Protein AF-A0A8T6YKX8-F1 (afdb_monomer_lite)

Sequence (159 aa):
EKISVARSIALLRREINVMRRIANPLKKFVLEIAKNIKKFSEEDDLSLYFDDVIDHIDKVIETLEESRETMEIYKDTDFMLSSEKTNKVLAMLTIIFTFAIPGTIIGTFYGMNINLPGGVNEHVEFLGPYTSFILIIFASTIPVALMFIYFKKLGWINN

Secondary structure (DSSP, 8-state):
-HHHHHHHHHHHHHHHHHHHHHHHHHHHHHHHHHHHHTTT--STHHHHHHHHHHHHHHHHHHHHHHHHHHHHHHHHHHHHHHHHHHHHHHHHHHHHHHHHHHHHHHHHHHHSSS--TTSTTS--TTS-TTHHHHHHHHHHHHHHHHHHHHHHHTTSS--

Foldseek 3Di:
DVVVVVVVLVVLLVVLVVVLVVLVVVLVVLVVVLVVVVVVDPDPPVSVVSVVVSVVSVVVNVVSVVSVVVSVVVVVVVVVVVVVVVVLVVLVVVLVVLLVVLVVQVVVVVVDPDDDDLACPHNPPDPGSCVVVVVSCVVSVVSSVVVVVVCVVVCSPPD

Structure (mmCIF, N/CA/C/O backbone):
dat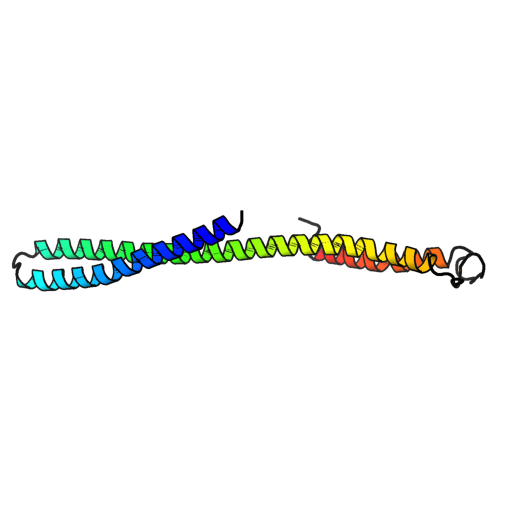a_AF-A0A8T6YKX8-F1
#
_entry.id   AF-A0A8T6YKX8-F1
#
loop_
_atom_site.group_PDB
_atom_site.id
_atom_site.type_symbol
_atom_site.label_atom_id
_atom_site.label_alt_id
_atom_site.label_comp_id
_atom_site.label_asym_id
_atom_site.label_entity_id
_atom_site.label_seq_id
_atom_site.pdbx_PDB_ins_code
_atom_site.Cartn_x
_atom_site.Cartn_y
_atom_site.Cartn_z
_atom_site.occupancy
_atom_site.B_iso_or_equiv
_atom_site.auth_seq_id
_atom_site.auth_comp_id
_atom_site.auth_asym_id
_atom_site.auth_atom_id
_atom_site.pdbx_PDB_model_num
ATOM 1 N N . GLU A 1 1 ? -12.313 0.196 -12.766 1.00 55.72 1 GLU A N 1
ATOM 2 C CA . GLU A 1 1 ? -12.139 -0.706 -11.604 1.00 55.72 1 GLU A CA 1
ATOM 3 C C . GLU A 1 1 ? -11.576 -0.027 -10.343 1.00 55.72 1 GLU A C 1
ATOM 5 O O . GLU A 1 1 ? -12.240 -0.107 -9.320 1.00 55.72 1 GLU A O 1
ATOM 10 N N . LYS A 1 2 ? -10.458 0.728 -10.376 1.00 57.94 2 LYS A N 1
ATOM 11 C CA . LYS A 1 2 ? -9.841 1.361 -9.172 1.00 57.94 2 LYS A CA 1
ATOM 12 C C . LYS A 1 2 ? -10.750 2.272 -8.322 1.00 57.94 2 LYS A C 1
ATOM 14 O O . LYS A 1 2 ? -10.628 2.287 -7.103 1.00 57.94 2 LYS A O 1
ATOM 19 N N . ILE A 1 3 ? -11.690 2.996 -8.941 1.00 62.75 3 ILE A N 1
ATOM 20 C CA . ILE A 1 3 ? -12.651 3.852 -8.212 1.00 62.75 3 ILE A CA 1
ATOM 21 C C . ILE A 1 3 ? -13.523 3.016 -7.259 1.00 62.75 3 ILE A C 1
ATOM 23 O O . ILE A 1 3 ? -13.919 3.510 -6.208 1.00 62.75 3 ILE A O 1
ATOM 27 N N . SER A 1 4 ? -13.793 1.748 -7.597 1.00 77.69 4 SER A N 1
ATOM 28 C CA . SER A 1 4 ? -14.611 0.867 -6.758 1.00 77.69 4 SER A CA 1
ATOM 29 C C . SER A 1 4 ? -13.892 0.485 -5.465 1.00 77.69 4 SER A C 1
ATOM 31 O O . SER A 1 4 ? -14.467 0.659 -4.400 1.00 77.69 4 SER A O 1
ATOM 33 N N . VAL A 1 5 ? -12.619 0.081 -5.535 1.00 84.44 5 VAL A N 1
ATOM 34 C CA . VAL A 1 5 ? -11.837 -0.355 -4.366 1.00 84.44 5 VAL A CA 1
ATOM 35 C C . VAL A 1 5 ? -11.567 0.810 -3.416 1.00 84.44 5 VAL A C 1
ATOM 37 O O . VAL A 1 5 ? -11.852 0.708 -2.225 1.00 84.44 5 VAL A O 1
ATOM 40 N N . ALA A 1 6 ? -11.119 1.957 -3.939 1.00 85.19 6 ALA A N 1
ATOM 41 C CA . ALA A 1 6 ? -10.899 3.154 -3.125 1.00 85.19 6 ALA A CA 1
ATOM 42 C C . ALA A 1 6 ? -12.194 3.632 -2.442 1.00 85.19 6 ALA A C 1
ATOM 44 O O . ALA A 1 6 ? -12.182 4.032 -1.276 1.00 85.19 6 ALA A O 1
ATOM 45 N N . ARG A 1 7 ? -13.334 3.541 -3.144 1.00 88.38 7 ARG A N 1
ATOM 46 C CA . ARG A 1 7 ? -14.652 3.825 -2.565 1.00 88.38 7 ARG A CA 1
ATOM 47 C C . ARG A 1 7 ? -15.015 2.810 -1.479 1.00 88.38 7 ARG A C 1
ATOM 49 O O . ARG A 1 7 ? -15.485 3.236 -0.430 1.00 88.38 7 ARG A O 1
ATOM 56 N N . SER A 1 8 ? -14.787 1.515 -1.690 1.00 89.69 8 SER A N 1
ATOM 57 C CA . SER A 1 8 ? -15.061 0.473 -0.691 1.00 89.69 8 SER A CA 1
ATOM 58 C C . SER A 1 8 ? -14.249 0.676 0.588 1.00 89.69 8 SER A C 1
ATOM 60 O O . SER A 1 8 ? -14.816 0.642 1.676 1.00 89.69 8 SER A O 1
ATOM 62 N N . ILE A 1 9 ? -12.954 0.989 0.471 1.00 91.50 9 ILE A N 1
ATOM 63 C CA . ILE A 1 9 ? -12.096 1.315 1.623 1.00 91.50 9 ILE A CA 1
ATOM 64 C C . ILE A 1 9 ? -12.629 2.553 2.360 1.00 91.50 9 ILE A C 1
ATOM 66 O O . ILE A 1 9 ? -12.705 2.567 3.588 1.00 91.50 9 ILE A O 1
ATOM 70 N N . ALA A 1 10 ? -13.054 3.588 1.628 1.00 90.12 10 ALA A N 1
ATOM 71 C CA . ALA A 1 10 ? -13.626 4.789 2.234 1.00 90.12 10 ALA A CA 1
ATOM 72 C C . ALA A 1 10 ? -14.960 4.520 2.958 1.00 90.12 10 ALA A C 1
ATOM 74 O O . ALA A 1 10 ? -15.204 5.100 4.019 1.00 90.12 10 ALA A O 1
ATOM 75 N N . LEU A 1 11 ? -15.809 3.644 2.409 1.00 93.25 11 LEU A N 1
ATOM 76 C CA . LEU A 1 11 ? -17.061 3.221 3.042 1.00 93.25 11 LEU A CA 1
ATOM 77 C C . LEU A 1 11 ? -16.792 2.418 4.320 1.00 93.25 11 LEU A C 1
ATOM 79 O O . LEU A 1 11 ? -17.312 2.791 5.369 1.00 93.25 11 LEU A O 1
ATOM 83 N N . LEU A 1 12 ? -15.894 1.429 4.273 1.00 92.75 12 LEU A N 1
ATOM 84 C CA . LEU A 1 12 ? -15.474 0.655 5.449 1.00 92.75 12 LEU A CA 1
ATOM 85 C C . LEU A 1 12 ? -14.896 1.554 6.548 1.00 92.75 12 LEU A C 1
ATOM 87 O O . LEU A 1 12 ? -15.282 1.456 7.712 1.00 92.75 12 LEU A O 1
ATOM 91 N N . ARG A 1 13 ? -14.028 2.508 6.185 1.00 93.56 13 ARG A N 1
ATOM 92 C CA . ARG A 1 13 ? -13.499 3.505 7.130 1.00 93.56 13 ARG A CA 1
ATOM 93 C C . ARG A 1 13 ? -14.609 4.306 7.797 1.00 93.56 13 ARG A C 1
ATOM 95 O O . ARG A 1 13 ? -14.536 4.590 8.993 1.00 93.56 13 ARG A O 1
ATOM 102 N N . ARG A 1 14 ? -15.624 4.710 7.032 1.00 94.50 14 ARG A N 1
ATOM 103 C CA . ARG A 1 14 ? -16.774 5.435 7.574 1.00 94.50 14 ARG A CA 1
ATOM 104 C C . ARG A 1 14 ? -17.564 4.557 8.544 1.00 94.50 14 ARG A C 1
ATOM 106 O O . ARG A 1 14 ? -17.888 5.041 9.623 1.00 94.50 14 ARG A O 1
ATOM 113 N N . GLU A 1 15 ? -17.841 3.308 8.188 1.00 95.12 15 GLU A N 1
ATOM 114 C CA . GLU A 1 15 ? -18.597 2.360 9.019 1.00 95.12 15 GLU A CA 1
ATOM 115 C C . GLU A 1 15 ? -17.891 2.062 10.345 1.00 95.12 15 GLU A C 1
ATOM 117 O O . GLU A 1 15 ? -18.498 2.232 11.403 1.00 95.12 15 GLU A O 1
ATOM 122 N N . ILE A 1 16 ? -16.591 1.750 10.312 1.00 94.44 16 ILE A N 1
ATOM 123 C CA . ILE A 1 16 ? -15.780 1.523 11.522 1.00 94.44 16 ILE A CA 1
ATOM 124 C C . ILE A 1 16 ? -15.809 2.757 12.433 1.00 94.44 16 ILE A C 1
ATOM 126 O O . ILE A 1 16 ? -16.058 2.656 13.636 1.00 94.44 16 ILE A O 1
ATOM 130 N N . ASN A 1 17 ? -15.642 3.952 11.861 1.00 94.06 17 ASN A N 1
ATOM 131 C CA . ASN A 1 17 ? -15.689 5.198 12.626 1.00 94.06 17 ASN A CA 1
ATOM 132 C C . ASN A 1 17 ? -17.075 5.494 13.216 1.00 94.06 17 ASN A C 1
ATOM 134 O O . ASN A 1 17 ? -17.166 6.120 14.274 1.00 94.06 17 ASN A O 1
ATOM 138 N N . VAL A 1 18 ? -18.155 5.105 12.537 1.00 96.38 18 VAL A N 1
ATOM 139 C CA . VAL A 1 18 ? -19.520 5.238 13.063 1.00 96.38 18 VAL A CA 1
ATOM 140 C C . VAL A 1 18 ? -19.720 4.278 14.232 1.00 96.38 18 VAL A C 1
ATOM 142 O O . VAL A 1 18 ? -20.109 4.736 15.304 1.00 96.38 18 VAL A O 1
ATOM 145 N N . MET A 1 19 ? -19.369 2.999 14.075 1.00 95.50 19 MET A N 1
ATOM 146 C CA . MET A 1 19 ? -19.477 2.003 15.147 1.00 95.50 19 MET A CA 1
ATOM 147 C C . MET A 1 19 ? -18.671 2.412 16.383 1.00 95.50 19 MET A C 1
ATOM 149 O O . MET A 1 19 ? -19.201 2.422 17.491 1.00 95.50 19 MET A O 1
ATOM 153 N N . ARG A 1 20 ? -17.434 2.884 16.204 1.00 94.31 20 ARG A N 1
ATOM 154 C CA . ARG A 1 20 ? -16.581 3.350 17.309 1.00 94.31 20 ARG A CA 1
ATOM 155 C C . ARG A 1 20 ? -17.154 4.579 18.027 1.00 94.31 20 ARG A C 1
ATOM 157 O O . ARG A 1 20 ? -16.997 4.723 19.240 1.00 94.31 20 ARG A O 1
ATOM 164 N N . ARG A 1 21 ? -17.836 5.471 17.301 1.00 94.62 21 ARG A N 1
ATOM 165 C CA . ARG A 1 21 ? -18.520 6.642 17.878 1.00 94.62 21 ARG A CA 1
ATOM 166 C C . ARG A 1 21 ? -19.749 6.255 18.700 1.00 94.62 21 ARG A C 1
ATOM 168 O O . ARG A 1 21 ? -20.145 7.041 19.549 1.00 94.62 21 ARG A O 1
ATOM 175 N N . ILE A 1 22 ? -20.322 5.076 18.461 1.00 95.00 22 ILE A N 1
ATOM 176 C CA . ILE A 1 22 ? -21.460 4.525 19.209 1.00 95.00 22 ILE A CA 1
ATOM 177 C C . ILE A 1 22 ? -20.970 3.683 20.398 1.00 95.00 22 ILE A C 1
ATOM 179 O O . ILE A 1 22 ? -21.431 3.884 21.520 1.00 95.00 22 ILE A O 1
ATOM 183 N N . ALA A 1 23 ? -19.992 2.798 20.182 1.00 93.94 23 ALA A N 1
ATOM 184 C CA . ALA A 1 23 ? -19.481 1.877 21.198 1.00 93.94 23 ALA A CA 1
ATOM 185 C C . ALA A 1 23 ? -18.804 2.598 22.380 1.00 93.94 23 ALA A C 1
ATOM 187 O O . ALA A 1 23 ? -19.024 2.244 23.535 1.00 93.94 23 ALA A O 1
ATOM 188 N N . ASN A 1 24 ? -18.036 3.663 22.118 1.00 92.88 24 ASN A N 1
ATOM 189 C CA . ASN A 1 24 ? -17.337 4.401 23.177 1.00 92.88 24 ASN A CA 1
ATOM 190 C C . ASN A 1 24 ? -18.290 5.081 24.186 1.00 92.88 24 ASN A C 1
ATOM 192 O O . ASN A 1 24 ? -18.091 4.925 25.393 1.00 92.88 24 ASN A O 1
ATOM 196 N N . PRO A 1 25 ? -19.317 5.844 23.756 1.00 94.75 25 PRO A N 1
ATOM 197 C CA . PRO A 1 25 ? -20.340 6.347 24.671 1.00 94.75 25 PRO A CA 1
ATOM 198 C C . PRO A 1 25 ? -21.131 5.235 25.360 1.00 94.75 25 PRO A C 1
ATOM 200 O O . PRO A 1 25 ? -21.413 5.366 26.548 1.00 94.75 25 PRO A O 1
ATOM 203 N N . LEU A 1 26 ? -21.445 4.144 24.648 1.00 94.06 26 LEU A N 1
ATOM 204 C CA . LEU A 1 26 ? -22.171 3.007 25.217 1.00 94.06 26 LEU A CA 1
ATOM 205 C C . LEU A 1 26 ? -21.422 2.419 26.419 1.00 94.06 26 LEU A C 1
ATOM 207 O O . LEU A 1 26 ? -22.023 2.266 27.478 1.00 94.06 26 LEU A O 1
ATOM 211 N N . LYS A 1 27 ? -20.102 2.213 26.306 1.00 92.88 27 LYS A N 1
ATOM 212 C CA . LYS A 1 27 ? -19.253 1.782 27.430 1.00 92.88 27 LYS A CA 1
ATOM 213 C C . LYS A 1 27 ? -19.417 2.690 28.648 1.00 92.88 27 LYS A C 1
ATOM 215 O O . LYS A 1 27 ? -19.632 2.216 29.759 1.00 92.88 27 LYS A O 1
ATOM 220 N N . LYS A 1 28 ? -19.311 4.008 28.447 1.00 92.88 28 LYS A N 1
ATOM 221 C CA . LYS A 1 28 ? -19.407 4.990 29.541 1.00 92.88 28 LYS A CA 1
ATOM 222 C C . LYS A 1 28 ? -20.772 4.943 30.221 1.00 92.88 28 LYS A C 1
ATOM 224 O O . LYS A 1 28 ? -20.835 4.981 31.444 1.00 92.88 28 LYS A O 1
ATOM 229 N N . PHE A 1 29 ? -21.833 4.834 29.428 1.00 93.12 29 PHE A N 1
ATOM 230 C CA . PHE A 1 29 ? -23.201 4.763 29.924 1.00 93.12 29 PHE A CA 1
ATOM 231 C C . PHE A 1 29 ? -23.448 3.483 30.733 1.00 93.12 29 PHE A C 1
ATOM 233 O O . PHE A 1 29 ? -23.970 3.549 31.843 1.00 93.12 29 PHE A O 1
ATOM 240 N N . VAL A 1 30 ? -22.999 2.329 30.230 1.00 91.44 30 VAL A N 1
ATOM 241 C CA . VAL A 1 30 ? -23.125 1.046 30.939 1.00 91.44 30 VAL A CA 1
ATOM 242 C C . VAL A 1 30 ? -22.305 1.046 32.232 1.00 91.44 30 VAL A C 1
ATOM 244 O O . VAL A 1 30 ? -22.819 0.630 33.266 1.00 91.44 30 VAL A O 1
ATOM 247 N N . LEU A 1 31 ? -21.088 1.601 32.224 1.00 91.00 31 LEU A N 1
ATOM 248 C CA . LEU A 1 31 ? -20.275 1.770 33.436 1.00 91.00 31 LEU A CA 1
ATOM 249 C C . LEU A 1 31 ? -20.961 2.641 34.497 1.00 91.00 31 LEU A C 1
ATOM 251 O O . LEU A 1 31 ? -20.835 2.383 35.695 1.00 91.00 31 LEU A O 1
ATOM 255 N N . GLU A 1 32 ? -21.661 3.695 34.081 1.00 90.12 32 GLU A N 1
ATOM 256 C CA . GLU A 1 32 ? -22.404 4.562 34.996 1.00 90.12 32 GLU A CA 1
ATOM 257 C C . GLU A 1 32 ? -23.632 3.850 35.577 1.00 90.12 32 GLU A C 1
ATOM 259 O O . GLU A 1 32 ? -23.879 3.930 36.783 1.00 90.12 32 GLU A O 1
ATOM 264 N N . ILE A 1 33 ? -24.358 3.089 34.754 1.00 87.69 33 ILE A N 1
ATOM 265 C CA . ILE A 1 33 ? -25.478 2.253 35.203 1.00 87.69 33 ILE A CA 1
ATOM 266 C C . ILE A 1 33 ? -25.001 1.190 36.196 1.00 87.69 33 ILE A C 1
ATOM 268 O O . ILE A 1 33 ? -25.576 1.088 37.279 1.00 87.69 33 ILE A O 1
ATOM 272 N N . ALA A 1 34 ? -23.926 0.465 35.878 1.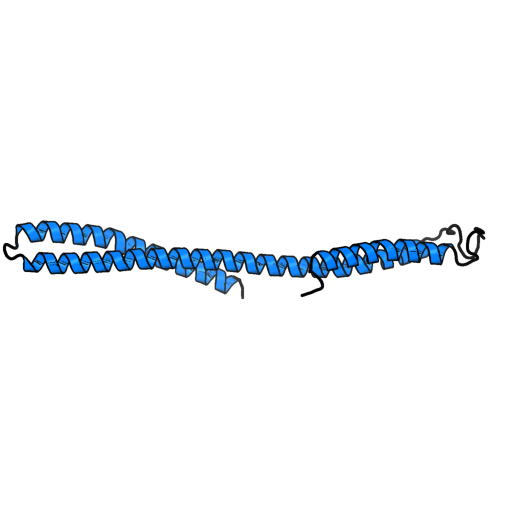00 86.62 34 ALA A N 1
ATOM 273 C CA . ALA A 1 34 ? -23.353 -0.569 36.738 1.00 86.62 34 ALA A CA 1
ATOM 274 C C . ALA A 1 34 ? -22.991 -0.011 38.127 1.00 86.62 34 ALA A C 1
ATOM 276 O O . ALA A 1 34 ? -23.346 -0.582 39.161 1.00 86.62 34 ALA A O 1
ATOM 277 N N . LYS A 1 35 ? -22.369 1.178 38.166 1.00 83.88 35 LYS A N 1
ATOM 278 C CA . LYS A 1 35 ? -22.045 1.883 39.419 1.00 83.88 35 LYS A CA 1
ATOM 279 C C . LYS A 1 35 ? -23.278 2.295 40.219 1.00 83.88 35 LYS A C 1
ATOM 281 O O . LYS A 1 35 ? -23.232 2.270 41.448 1.00 83.88 35 LYS A O 1
ATOM 286 N N . ASN A 1 36 ? -24.346 2.725 39.551 1.00 83.38 36 ASN A N 1
ATOM 287 C CA . ASN A 1 36 ? -25.569 3.156 40.223 1.00 83.38 36 ASN A CA 1
ATOM 288 C C . ASN A 1 36 ? -26.383 1.967 40.741 1.00 83.38 36 ASN A C 1
ATOM 290 O O . ASN A 1 36 ? -26.861 2.025 41.867 1.00 83.38 36 ASN A O 1
ATOM 294 N N . ILE A 1 37 ? -26.480 0.873 39.985 1.00 78.94 37 ILE A N 1
ATOM 295 C CA . ILE A 1 37 ? -27.201 -0.347 40.387 1.00 78.94 37 ILE A CA 1
ATOM 296 C C . ILE A 1 37 ? -26.565 -1.007 41.606 1.00 78.94 37 ILE A C 1
ATOM 298 O O . ILE A 1 37 ? -27.288 -1.451 42.495 1.00 78.94 37 ILE A O 1
ATOM 302 N N . LYS A 1 38 ? -25.234 -0.964 41.723 1.00 72.56 38 LYS A N 1
ATOM 303 C CA . LYS A 1 38 ? -24.520 -1.430 42.921 1.00 72.56 38 LYS A CA 1
ATOM 304 C C . LYS A 1 38 ? -24.947 -0.712 44.214 1.00 72.56 38 LYS A C 1
ATOM 306 O O . LYS A 1 38 ? -24.705 -1.220 45.298 1.00 72.56 38 LYS A O 1
ATOM 311 N N . LYS A 1 39 ? -25.580 0.466 44.123 1.00 73.44 39 LYS A N 1
ATOM 312 C CA . LYS A 1 39 ? -26.145 1.177 45.286 1.00 73.44 39 LYS A CA 1
ATOM 313 C C . LYS A 1 39 ? -27.555 0.713 45.669 1.00 73.44 39 LYS A C 1
ATOM 315 O O . LYS A 1 39 ? -27.995 1.046 46.762 1.00 73.44 39 LYS A O 1
ATOM 320 N N . PHE A 1 40 ? -28.267 0.027 44.774 1.00 70.25 40 PHE A N 1
ATOM 321 C CA . PHE A 1 40 ? -29.672 -0.367 44.952 1.00 70.25 40 PHE A CA 1
ATOM 322 C C . PHE A 1 40 ? -29.877 -1.886 45.043 1.00 70.25 40 PHE A C 1
ATOM 324 O O . PHE A 1 40 ? -30.922 -2.314 45.521 1.00 70.25 40 PHE A O 1
ATOM 331 N N . SER A 1 41 ? -28.911 -2.690 44.589 1.00 65.56 41 SER A N 1
ATOM 332 C CA . SER A 1 41 ? -28.922 -4.152 44.696 1.00 65.56 41 SER A CA 1
ATOM 333 C C . SER A 1 41 ? -27.985 -4.580 45.824 1.00 65.56 41 SER A C 1
ATOM 335 O O . SER A 1 41 ? -26.773 -4.433 45.692 1.00 65.56 41 SER A O 1
ATOM 337 N N . GLU A 1 42 ? -28.542 -5.076 46.932 1.00 61.97 42 GLU A N 1
ATOM 338 C CA . GLU A 1 42 ? -27.775 -5.676 48.039 1.00 61.97 42 GLU A CA 1
ATOM 339 C C . GLU A 1 42 ? -27.295 -7.104 47.709 1.00 61.97 42 GLU A C 1
ATOM 341 O O . GLU A 1 42 ? -26.368 -7.600 48.343 1.00 61.97 42 GLU A O 1
ATOM 346 N N . GLU A 1 43 ? -27.885 -7.751 46.695 1.00 59.66 43 GLU A N 1
ATOM 347 C CA . GLU A 1 43 ? -27.451 -9.054 46.181 1.00 59.66 43 GLU A CA 1
ATOM 348 C C . GLU A 1 43 ? -26.397 -8.867 45.073 1.00 59.66 43 GLU A C 1
ATOM 350 O O . GLU A 1 43 ? -26.640 -8.187 44.068 1.00 59.66 43 GLU A O 1
ATOM 355 N N . ASP A 1 44 ? -25.222 -9.474 45.274 1.00 64.12 44 ASP A N 1
ATOM 356 C CA . ASP A 1 44 ? -24.011 -9.353 44.442 1.00 64.12 44 ASP A CA 1
ATOM 357 C C . ASP A 1 44 ? -24.197 -9.773 42.966 1.00 64.12 44 ASP A C 1
ATOM 359 O O . ASP A 1 44 ? -23.413 -9.364 42.101 1.00 64.12 44 ASP A O 1
ATOM 363 N N . ASP A 1 45 ? -25.255 -10.528 42.651 1.00 68.38 45 ASP A N 1
ATOM 364 C CA . ASP A 1 45 ? -25.466 -11.152 41.339 1.00 68.38 45 ASP A CA 1
ATOM 365 C C . ASP A 1 45 ? -25.638 -10.140 40.200 1.00 68.38 45 ASP A C 1
ATOM 367 O O . ASP A 1 45 ? -25.119 -10.349 39.104 1.00 68.38 45 ASP A O 1
ATOM 371 N N . LEU A 1 46 ? -26.327 -9.014 40.426 1.00 76.56 46 LEU A N 1
ATOM 372 C CA . LEU A 1 46 ? -26.663 -8.101 39.327 1.00 76.56 46 LEU A CA 1
ATOM 373 C C . LEU A 1 46 ? -25.438 -7.373 38.756 1.00 76.56 46 LEU A C 1
ATOM 375 O O . LEU A 1 46 ? -25.418 -7.062 37.567 1.00 76.56 46 LEU A O 1
ATOM 379 N N . SER A 1 47 ? -24.414 -7.123 39.580 1.00 77.06 47 SER A N 1
ATOM 380 C CA . SER A 1 47 ? -23.180 -6.458 39.144 1.00 77.06 47 SER A CA 1
ATOM 381 C C . SER A 1 47 ? -22.364 -7.304 38.167 1.00 77.06 47 SER A C 1
ATOM 383 O O . SER A 1 47 ? -21.846 -6.761 37.193 1.00 77.06 47 SER A O 1
ATOM 385 N N . LEU A 1 48 ? -22.356 -8.627 38.361 1.00 81.00 48 LEU A N 1
ATOM 386 C CA . LEU A 1 48 ? -21.616 -9.575 37.528 1.00 81.00 48 LEU A CA 1
ATOM 387 C C . LEU A 1 48 ? -22.111 -9.565 36.071 1.00 81.00 48 LEU A C 1
ATOM 389 O O . LEU A 1 48 ? -21.312 -9.599 35.140 1.00 81.00 48 LEU A O 1
ATOM 393 N N . TYR A 1 49 ? -23.428 -9.452 35.864 1.00 85.88 49 TYR A N 1
ATOM 394 C CA . TYR A 1 49 ? -24.010 -9.347 34.521 1.00 85.88 49 TYR A CA 1
ATOM 395 C C . TYR A 1 49 ? -23.621 -8.043 33.810 1.00 85.88 49 TYR A C 1
ATOM 397 O O . TYR A 1 49 ? -23.451 -8.036 32.594 1.00 85.88 49 TYR A O 1
ATOM 405 N N . PHE A 1 50 ? -23.483 -6.928 34.538 1.00 87.31 50 PHE A N 1
ATOM 406 C CA . PHE A 1 50 ? -23.037 -5.667 33.935 1.00 87.31 50 PHE A CA 1
ATOM 407 C C . PHE A 1 50 ? -21.558 -5.698 33.560 1.00 87.31 50 PHE A C 1
ATOM 409 O O . PHE A 1 50 ? -21.203 -5.131 32.526 1.00 87.31 50 PHE A O 1
ATOM 416 N N . ASP A 1 51 ? -20.725 -6.359 34.363 1.00 87.00 51 ASP A N 1
ATOM 417 C CA . ASP A 1 51 ? -19.307 -6.543 34.055 1.00 87.00 51 ASP A CA 1
ATOM 418 C C . ASP A 1 51 ? -19.131 -7.354 32.756 1.00 87.00 51 ASP A C 1
ATOM 420 O O . ASP A 1 51 ? -18.402 -6.914 31.870 1.00 87.00 51 ASP A O 1
ATOM 424 N N . ASP A 1 52 ? -19.902 -8.430 32.553 1.00 91.19 52 ASP A N 1
ATOM 425 C CA . ASP A 1 52 ? -19.890 -9.206 31.297 1.00 91.19 52 ASP A CA 1
ATOM 426 C C . ASP A 1 52 ? -20.307 -8.360 30.073 1.00 91.19 52 ASP A C 1
ATOM 428 O O . ASP A 1 52 ? -19.686 -8.400 29.006 1.00 91.19 52 ASP A O 1
ATOM 432 N N . VAL A 1 53 ? -21.318 -7.494 30.228 1.00 92.44 53 VAL A N 1
ATOM 433 C CA . VAL A 1 53 ? -21.715 -6.547 29.168 1.00 92.44 53 VAL A CA 1
ATOM 434 C C . VAL A 1 53 ? -20.598 -5.541 28.869 1.00 92.44 53 VAL A C 1
ATOM 436 O O . VAL A 1 53 ? -20.377 -5.204 27.702 1.00 92.44 53 VAL A O 1
ATOM 439 N N . ILE A 1 54 ? -19.894 -5.045 29.890 1.00 93.06 54 ILE A N 1
ATOM 440 C CA . ILE A 1 54 ? -18.755 -4.133 29.713 1.00 93.06 54 ILE A CA 1
ATOM 441 C C . ILE A 1 54 ? -17.623 -4.841 28.964 1.00 93.06 54 ILE A C 1
ATOM 443 O O . ILE A 1 54 ? -17.100 -4.266 28.006 1.00 93.06 54 ILE A O 1
ATOM 447 N N . ASP A 1 55 ? -17.312 -6.085 29.323 1.00 94.19 55 ASP A N 1
ATOM 448 C CA . ASP A 1 55 ? -16.292 -6.902 28.660 1.00 94.19 55 ASP A CA 1
ATOM 449 C C . ASP A 1 55 ? -16.640 -7.151 27.187 1.00 94.19 55 ASP A C 1
ATOM 451 O O . ASP A 1 55 ? -15.790 -7.034 26.298 1.00 94.19 55 ASP A O 1
ATOM 455 N N . HIS A 1 56 ? -17.911 -7.417 26.880 1.00 95.31 56 HIS A N 1
ATOM 456 C CA . HIS A 1 56 ? -18.379 -7.523 25.500 1.00 95.31 56 HIS A CA 1
ATOM 457 C C . HIS A 1 56 ? -18.239 -6.213 24.719 1.00 95.31 56 HIS A C 1
ATOM 459 O O . HIS A 1 56 ? -17.823 -6.235 23.557 1.00 95.31 56 HIS A O 1
ATOM 465 N N . ILE A 1 57 ? -18.552 -5.069 25.333 1.00 95.19 57 ILE A N 1
ATOM 466 C CA . ILE A 1 57 ? -18.351 -3.760 24.698 1.00 95.19 57 ILE A CA 1
ATOM 467 C C . ILE A 1 57 ? -16.860 -3.516 24.438 1.00 95.19 57 ILE A C 1
ATOM 469 O O . ILE A 1 57 ? -16.508 -3.027 23.362 1.00 95.19 57 ILE A O 1
ATOM 473 N N . ASP A 1 58 ? -15.989 -3.886 25.375 1.00 95.56 58 ASP A N 1
ATOM 474 C CA . ASP A 1 58 ? -14.542 -3.757 25.214 1.00 95.56 58 ASP A CA 1
ATOM 475 C C . ASP A 1 58 ? -14.013 -4.622 24.078 1.00 95.56 58 ASP A C 1
ATOM 477 O O . ASP A 1 58 ? -13.301 -4.114 23.208 1.00 95.56 58 ASP A O 1
ATOM 481 N N . LYS A 1 59 ? -14.479 -5.868 23.982 1.00 96.69 59 LYS A N 1
ATOM 482 C CA . LYS A 1 59 ? -14.148 -6.758 22.867 1.00 96.69 59 LYS A CA 1
ATOM 483 C C . LYS A 1 59 ? -14.582 -6.193 21.513 1.00 96.69 59 LYS A C 1
ATOM 485 O O . LYS A 1 59 ? -13.855 -6.312 20.526 1.00 96.69 59 LYS A O 1
ATOM 490 N N . VAL A 1 60 ? -15.748 -5.546 21.448 1.00 96.31 60 VAL A N 1
ATOM 491 C CA . VAL A 1 60 ? -16.212 -4.863 20.228 1.00 96.31 60 VAL A CA 1
ATOM 492 C C . VAL A 1 60 ? -15.315 -3.673 19.887 1.00 96.31 60 VAL A C 1
ATOM 494 O O . VAL A 1 60 ? -14.959 -3.500 18.723 1.00 96.31 60 VAL A O 1
ATOM 497 N N . ILE A 1 61 ? -14.936 -2.849 20.869 1.00 95.75 61 ILE A N 1
ATOM 498 C CA . ILE A 1 61 ? -14.051 -1.694 20.645 1.00 95.75 61 ILE A CA 1
ATOM 499 C C . ILE A 1 61 ? -12.677 -2.149 20.143 1.00 95.75 61 ILE A C 1
ATOM 501 O O . ILE A 1 61 ? -12.163 -1.555 19.195 1.00 95.75 61 ILE A O 1
ATOM 505 N N . GLU A 1 62 ? -12.115 -3.201 20.735 1.00 96.69 62 GLU A N 1
ATOM 506 C CA . GLU A 1 62 ? -10.849 -3.804 20.311 1.00 96.69 62 GLU A CA 1
ATOM 507 C C . GLU A 1 62 ? -10.941 -4.330 18.872 1.00 96.69 62 GLU A C 1
ATOM 509 O O . GLU A 1 62 ? -10.165 -3.913 18.013 1.00 96.69 62 GLU A O 1
ATOM 514 N N . THR A 1 63 ? -11.980 -5.112 18.562 1.00 96.75 63 THR A N 1
ATOM 515 C CA . THR A 1 63 ? -12.220 -5.643 17.206 1.00 96.75 63 THR A CA 1
ATOM 516 C C . THR A 1 63 ? -12.367 -4.525 16.163 1.00 96.75 63 THR A C 1
ATOM 518 O O . THR A 1 63 ? -11.924 -4.655 15.017 1.00 96.75 63 THR A O 1
ATOM 521 N N . LEU A 1 64 ? -12.993 -3.400 16.529 1.00 96.12 64 LEU A N 1
ATOM 522 C CA . LEU A 1 64 ? -13.112 -2.231 15.654 1.00 96.12 64 LEU A CA 1
ATOM 523 C C . LEU A 1 64 ? -11.758 -1.568 15.385 1.00 96.12 64 LEU A C 1
ATOM 525 O O . LEU A 1 64 ? -11.543 -1.076 14.274 1.00 96.12 64 LEU A O 1
ATOM 529 N N . GLU A 1 65 ? -10.859 -1.540 16.369 1.00 94.62 65 GLU A N 1
ATOM 530 C CA . GLU A 1 65 ? -9.513 -0.995 16.186 1.00 94.62 65 GLU A CA 1
ATOM 531 C C . GLU A 1 65 ? -8.648 -1.931 15.330 1.00 94.62 65 GLU A C 1
ATOM 533 O O . GLU A 1 65 ? -8.036 -1.463 14.371 1.00 94.62 65 GLU A O 1
ATOM 538 N N . GLU A 1 66 ? -8.700 -3.245 15.562 1.00 96.62 66 GLU A N 1
ATOM 539 C CA . GLU A 1 66 ? -8.037 -4.249 14.712 1.00 96.62 66 GLU A CA 1
ATOM 540 C C . GLU A 1 66 ? -8.521 -4.173 13.254 1.00 96.62 66 GLU A C 1
ATOM 542 O O . GLU A 1 66 ? -7.734 -4.185 12.301 1.00 96.62 66 GLU A O 1
ATOM 547 N N . SER A 1 67 ? -9.836 -4.028 13.062 1.00 95.06 67 SER A N 1
ATOM 548 C CA . SER A 1 67 ? -10.440 -3.856 11.735 1.00 95.06 67 SER A CA 1
ATOM 549 C C . SER A 1 67 ? -9.962 -2.570 11.060 1.00 95.06 67 SER A C 1
ATOM 551 O O . SER A 1 67 ? -9.762 -2.534 9.842 1.00 95.06 67 SER A O 1
ATOM 553 N N . ARG A 1 68 ? -9.768 -1.497 11.839 1.00 94.19 68 ARG A N 1
ATOM 554 C CA . ARG A 1 68 ? -9.250 -0.220 11.342 1.00 94.19 68 ARG A CA 1
ATOM 555 C C . ARG A 1 68 ? -7.802 -0.352 10.889 1.00 94.19 68 ARG A C 1
ATOM 557 O O . ARG A 1 68 ? -7.479 0.120 9.802 1.00 94.19 68 ARG A O 1
ATOM 564 N N . GLU A 1 69 ? -6.960 -0.981 11.700 1.00 95.38 69 GLU A N 1
ATOM 565 C CA . GLU A 1 69 ? -5.552 -1.219 11.383 1.00 95.38 69 GLU A CA 1
ATOM 566 C C . GLU A 1 69 ? -5.413 -2.084 10.126 1.00 95.38 69 GLU A C 1
ATOM 568 O O . GLU A 1 69 ? -4.735 -1.702 9.172 1.00 95.38 69 GLU A O 1
ATOM 573 N N . THR A 1 70 ? -6.171 -3.177 10.059 1.00 95.38 70 THR A N 1
ATOM 574 C CA . THR A 1 70 ? -6.221 -4.062 8.889 1.00 95.38 70 THR A CA 1
ATOM 575 C C . THR A 1 70 ? -6.635 -3.309 7.618 1.00 95.38 70 THR A C 1
ATOM 577 O O . THR A 1 70 ? -6.038 -3.476 6.554 1.00 95.38 70 THR A O 1
ATOM 580 N N . MET A 1 71 ? -7.636 -2.431 7.709 1.00 94.56 71 MET A N 1
ATOM 581 C CA . MET A 1 71 ? -8.075 -1.603 6.582 1.00 94.56 71 MET A CA 1
ATOM 582 C C . MET A 1 71 ? -7.012 -0.584 6.136 1.00 94.56 71 MET A C 1
ATOM 584 O O . MET A 1 71 ? -6.870 -0.356 4.932 1.00 94.56 71 MET A O 1
ATOM 588 N N . GLU A 1 72 ? -6.238 -0.003 7.058 1.00 92.94 72 GLU A N 1
ATOM 589 C CA . GLU A 1 72 ? -5.097 0.854 6.700 1.00 92.94 72 GLU A CA 1
ATOM 590 C C . GLU A 1 72 ? -4.005 0.058 5.967 1.00 92.94 72 GLU A C 1
ATOM 592 O O . GLU A 1 72 ? -3.530 0.516 4.927 1.00 92.94 72 GLU A O 1
ATOM 597 N N . ILE A 1 73 ? -3.698 -1.168 6.413 1.00 95.12 73 ILE A N 1
ATOM 598 C CA . ILE A 1 73 ? -2.750 -2.066 5.728 1.00 95.12 73 ILE A CA 1
ATOM 599 C C . ILE A 1 73 ? -3.212 -2.356 4.293 1.00 95.12 73 ILE A C 1
ATOM 601 O O . ILE A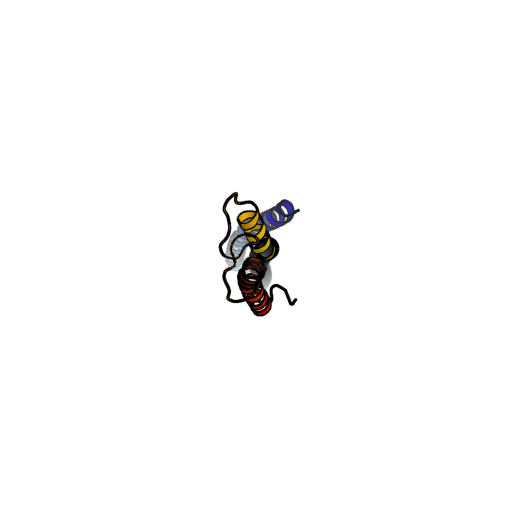 1 73 ? -2.417 -2.277 3.352 1.00 95.12 73 ILE A O 1
ATOM 605 N N . TYR A 1 74 ? -4.500 -2.648 4.088 1.00 91.94 74 TYR A N 1
ATOM 606 C CA . TYR A 1 74 ? -5.043 -2.874 2.743 1.00 91.94 74 TYR A CA 1
ATOM 607 C C . TYR A 1 74 ? -4.950 -1.632 1.854 1.00 91.94 74 TYR A C 1
ATOM 609 O O . TYR A 1 74 ? -4.601 -1.743 0.677 1.00 91.94 74 TYR A O 1
ATOM 617 N N . LYS A 1 75 ? -5.230 -0.450 2.408 1.00 92.56 75 LYS A N 1
ATOM 618 C CA . LYS A 1 75 ? -5.111 0.828 1.696 1.00 92.56 75 LYS A CA 1
ATOM 619 C C . LYS A 1 75 ? -3.666 1.090 1.258 1.00 92.56 75 LYS A C 1
ATOM 621 O O . LYS A 1 75 ? -3.442 1.470 0.109 1.00 92.56 75 LYS A O 1
ATOM 626 N N . ASP A 1 76 ? -2.697 0.863 2.140 1.00 92.50 76 ASP A N 1
ATOM 627 C CA . ASP A 1 76 ? -1.275 1.047 1.825 1.00 92.50 76 ASP A CA 1
ATOM 628 C C . ASP A 1 76 ? -0.781 -0.001 0.813 1.00 92.50 76 ASP A C 1
ATOM 630 O O . ASP A 1 76 ? -0.049 0.327 -0.124 1.00 92.50 76 ASP A O 1
ATOM 634 N N . THR A 1 77 ? -1.259 -1.243 0.924 1.00 92.06 77 THR A N 1
ATOM 635 C CA . THR A 1 77 ? -0.959 -2.315 -0.037 1.00 92.06 77 THR A CA 1
ATOM 636 C C . THR A 1 77 ? -1.500 -1.997 -1.432 1.00 92.06 77 THR A C 1
ATOM 638 O O . THR A 1 77 ? -0.781 -2.157 -2.418 1.00 92.06 77 THR A O 1
ATOM 641 N N . ASP A 1 78 ? -2.736 -1.501 -1.550 1.00 90.50 78 ASP A N 1
ATOM 642 C CA . ASP A 1 78 ? -3.298 -1.090 -2.846 1.00 90.50 78 ASP A CA 1
ATOM 643 C C . ASP A 1 78 ? -2.482 0.051 -3.476 1.00 90.50 78 ASP A C 1
ATOM 645 O O . ASP A 1 78 ? -2.172 0.024 -4.674 1.00 90.50 78 ASP A O 1
ATOM 649 N N . PHE A 1 79 ? -2.045 1.017 -2.661 1.00 89.81 79 PHE A N 1
ATOM 650 C CA . PHE A 1 79 ? -1.167 2.092 -3.115 1.00 89.81 79 PHE A CA 1
ATOM 651 C C . PHE A 1 79 ? 0.191 1.565 -3.612 1.00 89.81 79 PHE A C 1
ATOM 653 O O . PHE A 1 79 ? 0.650 1.970 -4.689 1.00 89.81 79 PHE A O 1
ATOM 660 N N . MET A 1 80 ? 0.806 0.626 -2.885 1.00 92.38 80 MET A N 1
ATOM 661 C CA . MET A 1 80 ? 2.046 -0.042 -3.299 1.00 92.38 80 MET A CA 1
ATOM 662 C C . MET A 1 80 ? 1.858 -0.782 -4.629 1.00 92.38 80 MET A C 1
ATOM 664 O O . MET A 1 80 ? 2.617 -0.555 -5.567 1.00 92.38 80 MET A O 1
ATOM 668 N N . LEU A 1 81 ? 0.798 -1.584 -4.771 1.00 91.38 81 LEU A N 1
ATOM 669 C CA . LEU A 1 81 ? 0.499 -2.318 -6.008 1.00 91.38 81 LEU A CA 1
ATOM 670 C C . LEU A 1 81 ? 0.222 -1.383 -7.195 1.00 91.38 81 LEU A C 1
ATOM 672 O O . LEU A 1 81 ? 0.599 -1.673 -8.334 1.00 91.38 81 LEU A O 1
ATOM 676 N N . SER A 1 82 ? -0.445 -0.253 -6.958 1.00 88.81 82 SER A N 1
ATOM 677 C CA . SER A 1 82 ? -0.666 0.768 -7.983 1.00 88.81 82 SER A CA 1
ATOM 678 C C . SER A 1 82 ? 0.647 1.421 -8.429 1.00 88.81 82 SER A C 1
ATOM 680 O O . SER A 1 82 ? 0.834 1.669 -9.627 1.00 88.81 82 SER A O 1
ATOM 682 N N . SER A 1 83 ? 1.554 1.671 -7.486 1.00 88.56 83 SER A N 1
ATOM 683 C CA . SER A 1 83 ? 2.884 2.222 -7.758 1.00 88.56 83 SER A CA 1
ATOM 684 C C . SER A 1 83 ? 3.747 1.222 -8.529 1.00 88.56 83 SER A C 1
ATOM 686 O O . SER A 1 83 ? 4.295 1.579 -9.566 1.00 88.56 83 SER A O 1
ATOM 688 N N . GLU A 1 84 ? 3.752 -0.052 -8.128 1.00 90.31 84 GLU A N 1
ATOM 689 C CA . GLU A 1 84 ? 4.443 -1.143 -8.833 1.00 90.31 84 GLU A CA 1
ATOM 690 C C . GLU A 1 84 ? 3.987 -1.276 -10.291 1.00 90.31 84 GLU A C 1
ATOM 692 O O . GLU A 1 84 ? 4.803 -1.337 -11.212 1.00 90.31 84 GLU A O 1
ATOM 697 N N . LYS A 1 85 ? 2.672 -1.234 -10.543 1.00 88.19 85 LYS A N 1
ATOM 698 C CA . LYS A 1 85 ? 2.136 -1.239 -11.916 1.00 88.19 85 LYS A CA 1
ATOM 699 C C . LYS A 1 85 ? 2.636 -0.043 -12.726 1.00 88.19 85 LYS A C 1
ATOM 701 O O . LYS A 1 85 ? 2.990 -0.205 -13.891 1.00 88.19 85 LYS A O 1
ATOM 706 N N . THR A 1 86 ? 2.669 1.141 -12.119 1.00 89.25 86 THR A N 1
ATOM 707 C CA . THR A 1 86 ? 3.152 2.366 -12.776 1.00 89.25 86 THR A CA 1
ATOM 708 C C . THR A 1 86 ? 4.642 2.263 -13.097 1.00 89.25 86 THR A C 1
ATOM 710 O O . THR A 1 86 ? 5.039 2.541 -14.228 1.00 89.25 86 THR A O 1
ATOM 713 N N . ASN A 1 87 ? 5.446 1.769 -12.154 1.00 89.06 87 ASN A N 1
ATOM 714 C CA . ASN A 1 87 ? 6.870 1.510 -12.351 1.00 89.06 87 ASN A CA 1
ATOM 715 C C . ASN A 1 87 ? 7.105 0.502 -13.481 1.00 89.06 87 ASN A C 1
ATOM 717 O O . ASN A 1 87 ? 7.957 0.732 -14.334 1.00 89.06 87 ASN A O 1
ATOM 721 N N . LYS A 1 88 ? 6.301 -0.566 -13.559 1.00 88.69 88 LYS A N 1
ATOM 722 C CA . LYS A 1 88 ? 6.385 -1.553 -14.645 1.00 88.69 88 LYS A CA 1
ATOM 723 C C . LYS A 1 88 ? 6.055 -0.952 -16.015 1.00 88.69 88 LYS A C 1
ATOM 725 O O . LYS A 1 88 ? 6.735 -1.254 -16.993 1.00 88.69 88 LYS A O 1
ATOM 730 N N . VAL A 1 89 ? 5.042 -0.086 -16.097 1.00 90.31 89 VAL A N 1
ATOM 731 C CA . VAL A 1 89 ? 4.707 0.631 -17.342 1.00 90.31 89 VAL A CA 1
ATOM 732 C C . VAL A 1 89 ? 5.840 1.576 -17.752 1.00 90.31 89 VAL A C 1
ATOM 734 O O . VAL A 1 89 ? 6.238 1.578 -18.917 1.00 90.31 89 VAL A O 1
ATOM 737 N N . LEU A 1 90 ? 6.399 2.334 -16.804 1.00 89.62 90 LEU A N 1
ATOM 738 C CA . LEU A 1 90 ? 7.529 3.230 -17.059 1.00 89.62 90 LEU A CA 1
ATOM 739 C C . LEU A 1 90 ? 8.775 2.459 -17.514 1.00 89.62 90 LEU A C 1
ATOM 741 O O . LEU A 1 90 ? 9.443 2.868 -18.465 1.00 89.62 90 LEU A O 1
ATOM 745 N N . ALA A 1 91 ? 9.063 1.325 -16.875 1.00 86.69 91 ALA A N 1
ATOM 746 C CA . ALA A 1 91 ? 10.151 0.437 -17.261 1.00 86.69 91 ALA A CA 1
ATOM 747 C C . ALA A 1 91 ? 9.983 -0.055 -18.704 1.00 86.69 91 ALA A C 1
ATOM 749 O O . ALA A 1 91 ? 10.923 0.039 -19.492 1.00 86.69 91 ALA A O 1
ATOM 750 N N . MET A 1 92 ? 8.777 -0.491 -19.087 1.00 88.00 92 MET A N 1
ATOM 751 C CA . MET A 1 92 ? 8.495 -0.934 -20.455 1.00 88.00 92 MET A CA 1
ATOM 752 C C . MET A 1 92 ? 8.709 0.186 -21.482 1.00 88.00 92 MET A C 1
ATOM 754 O O . MET A 1 92 ? 9.378 -0.025 -22.493 1.00 88.00 92 MET A O 1
ATOM 758 N N . LEU A 1 93 ? 8.186 1.388 -21.214 1.00 89.31 93 LEU A N 1
ATOM 759 C CA . LEU A 1 93 ? 8.379 2.546 -22.092 1.00 89.31 93 LEU A CA 1
ATOM 760 C C . LEU A 1 93 ? 9.869 2.886 -22.254 1.00 89.31 93 LEU A C 1
ATOM 762 O O . LEU A 1 93 ? 10.333 3.137 -23.365 1.00 89.31 93 LEU A O 1
ATOM 766 N N . THR A 1 94 ? 10.622 2.840 -21.155 1.00 87.31 94 THR A N 1
ATOM 767 C CA . THR A 1 94 ? 12.061 3.129 -21.148 1.00 87.31 94 THR A CA 1
ATOM 768 C C . THR A 1 94 ? 12.834 2.109 -21.978 1.00 87.31 94 THR A C 1
ATOM 770 O O . THR A 1 94 ? 13.663 2.504 -22.791 1.00 87.31 94 THR A O 1
ATOM 773 N N . ILE A 1 95 ? 12.526 0.815 -21.845 1.00 84.88 95 ILE A N 1
ATOM 774 C CA . ILE A 1 95 ? 13.159 -0.248 -22.640 1.00 84.88 95 ILE A CA 1
ATOM 775 C C . ILE A 1 95 ? 12.930 -0.010 -24.139 1.00 84.88 95 ILE A C 1
ATOM 777 O O . ILE A 1 95 ? 13.885 -0.052 -24.915 1.00 84.88 95 ILE A O 1
ATOM 781 N N . ILE A 1 96 ? 11.692 0.300 -24.551 1.00 87.12 96 ILE A N 1
ATOM 782 C CA . ILE A 1 96 ? 11.375 0.611 -25.957 1.00 87.12 96 ILE A CA 1
ATOM 783 C C . ILE A 1 96 ? 12.204 1.808 -26.445 1.00 87.12 96 ILE A C 1
ATOM 785 O O . ILE A 1 96 ? 12.799 1.749 -27.521 1.00 87.12 96 ILE A O 1
ATOM 789 N N . PHE A 1 97 ? 12.289 2.881 -25.656 1.00 87.06 97 PHE A N 1
ATOM 790 C CA . PHE A 1 97 ? 13.055 4.077 -26.022 1.00 87.06 97 PHE A CA 1
ATOM 791 C C . PHE A 1 97 ? 14.560 3.828 -26.094 1.00 87.06 97 PHE A C 1
ATOM 793 O O . PHE A 1 97 ? 15.198 4.289 -27.039 1.00 87.06 97 PHE A O 1
ATOM 800 N N . THR A 1 98 ? 15.127 3.062 -25.162 1.00 84.12 98 THR A N 1
ATOM 801 C CA . THR A 1 98 ? 16.541 2.668 -25.191 1.00 84.12 98 THR A CA 1
ATOM 802 C C . THR A 1 98 ? 16.898 1.946 -26.490 1.00 84.12 98 THR A C 1
ATOM 804 O O . THR A 1 98 ? 17.973 2.186 -27.032 1.00 84.12 98 THR A O 1
ATOM 807 N N . PHE A 1 99 ? 16.008 1.102 -27.022 1.00 81.44 99 PHE A N 1
ATOM 808 C CA . PHE A 1 99 ? 16.227 0.441 -28.313 1.00 81.44 99 PHE A CA 1
ATOM 809 C C . PHE A 1 99 ? 15.928 1.338 -29.524 1.00 81.44 99 PHE A C 1
ATOM 811 O O . PHE A 1 99 ? 16.519 1.138 -30.583 1.00 81.44 99 PHE A O 1
ATOM 818 N N . ALA A 1 100 ? 15.054 2.337 -29.383 1.00 84.62 100 ALA A N 1
ATOM 819 C CA . ALA A 1 100 ? 14.699 3.257 -30.464 1.00 84.62 100 ALA A CA 1
ATOM 820 C C . ALA A 1 100 ? 15.756 4.351 -30.708 1.00 84.62 100 ALA A C 1
ATOM 822 O O . ALA A 1 100 ? 16.091 4.625 -31.858 1.00 84.62 100 ALA A O 1
ATOM 823 N N . ILE A 1 101 ? 16.314 4.953 -29.648 1.00 84.50 101 ILE A N 1
ATOM 824 C CA . ILE A 1 101 ? 17.311 6.045 -29.723 1.00 84.50 101 ILE A CA 1
ATOM 825 C C . ILE A 1 101 ? 18.474 5.751 -30.697 1.00 84.50 101 ILE A C 1
ATOM 827 O O . ILE A 1 101 ? 18.753 6.593 -31.550 1.00 84.50 101 ILE A O 1
ATOM 831 N N . PRO A 1 102 ? 19.141 4.588 -30.638 1.00 79.81 102 PRO A N 1
ATOM 832 C CA . PRO A 1 102 ? 20.264 4.270 -31.515 1.00 79.81 102 PRO A CA 1
ATOM 833 C C . PRO A 1 102 ? 19.860 4.168 -32.991 1.00 79.81 102 PRO A C 1
ATOM 835 O O . PRO A 1 102 ? 20.590 4.636 -33.867 1.00 79.81 102 PRO A O 1
ATOM 838 N N . GLY A 1 103 ? 18.676 3.613 -33.269 1.00 81.19 103 GLY A N 1
ATOM 839 C CA . GLY A 1 103 ? 18.102 3.583 -34.616 1.00 81.19 103 GLY A CA 1
ATOM 840 C C . GLY A 1 103 ? 17.786 4.988 -35.135 1.00 81.19 103 GLY A C 1
ATOM 841 O O . GLY A 1 103 ? 18.124 5.319 -36.272 1.00 81.19 103 GLY A O 1
ATOM 842 N N . THR A 1 104 ? 17.223 5.847 -34.282 1.00 84.69 104 THR A N 1
ATOM 843 C CA . THR A 1 104 ? 16.945 7.255 -34.604 1.00 84.69 104 THR A CA 1
ATOM 844 C C . THR A 1 104 ? 18.224 8.041 -34.886 1.00 84.69 104 THR A C 1
ATOM 846 O O . THR A 1 104 ? 18.249 8.841 -35.819 1.00 84.69 104 THR A O 1
ATOM 849 N N . ILE A 1 105 ? 19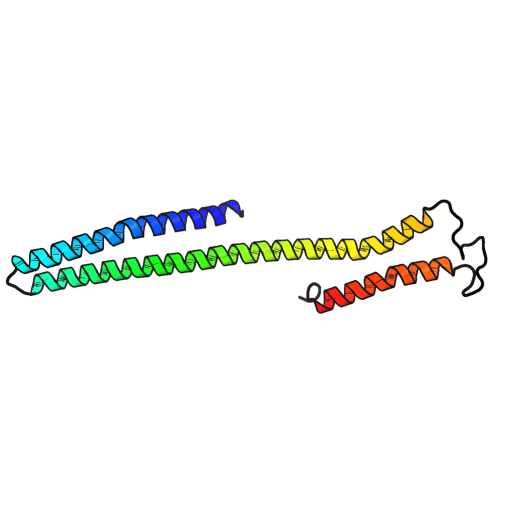.298 7.801 -34.127 1.00 81.56 105 ILE A N 1
ATOM 850 C CA . ILE A 1 105 ? 20.609 8.422 -34.363 1.00 81.56 105 ILE A CA 1
ATOM 851 C C . ILE A 1 105 ? 21.121 8.041 -35.755 1.00 81.56 105 ILE A C 1
ATOM 853 O O . ILE A 1 105 ? 21.452 8.932 -36.532 1.00 81.56 105 ILE A O 1
ATOM 857 N N . ILE A 1 106 ? 21.107 6.751 -36.113 1.00 78.00 106 ILE A N 1
ATOM 858 C CA . ILE A 1 106 ? 21.527 6.292 -37.449 1.00 78.00 106 ILE A CA 1
ATOM 859 C C . ILE A 1 106 ? 20.703 6.988 -38.540 1.00 78.00 106 ILE A C 1
ATOM 861 O O . ILE A 1 106 ? 21.273 7.581 -39.454 1.00 78.00 106 ILE A O 1
ATOM 865 N N . GLY A 1 107 ? 19.372 6.969 -38.422 1.00 80.81 107 GLY A N 1
ATOM 866 C CA . GLY A 1 107 ? 18.482 7.607 -39.396 1.00 80.81 107 GLY A CA 1
ATOM 867 C C . GLY A 1 107 ? 18.704 9.117 -39.521 1.00 80.81 107 GLY A C 1
ATOM 868 O O . GLY A 1 107 ? 18.663 9.654 -40.623 1.00 80.81 107 GLY A O 1
ATOM 869 N N . THR A 1 108 ? 19.004 9.796 -38.412 1.00 82.38 108 THR A N 1
ATOM 870 C CA . THR A 1 108 ? 19.276 11.241 -38.405 1.00 82.38 108 THR A CA 1
ATOM 871 C C . THR A 1 108 ? 20.609 11.557 -39.077 1.00 82.38 108 THR A C 1
ATOM 873 O O . THR A 1 108 ? 20.647 12.415 -39.951 1.00 82.38 108 THR A O 1
ATOM 876 N N . PHE A 1 109 ? 21.687 10.843 -38.733 1.00 76.38 109 PHE A N 1
ATOM 877 C CA . PHE A 1 109 ? 23.009 11.052 -39.339 1.00 76.38 109 PHE A CA 1
ATOM 878 C C . PHE A 1 109 ? 23.000 10.797 -40.850 1.00 76.38 109 PHE A C 1
ATOM 880 O O . PHE A 1 109 ? 23.551 11.594 -41.602 1.00 76.38 109 PHE A O 1
ATOM 887 N N . TYR A 1 110 ? 22.347 9.725 -41.304 1.00 75.44 110 TYR A N 1
ATOM 888 C CA . TYR A 1 110 ? 22.238 9.414 -42.735 1.00 75.44 110 TYR A CA 1
ATOM 889 C C . TYR A 1 110 ? 21.174 10.244 -43.472 1.00 75.44 110 TYR A C 1
ATOM 891 O O . TYR A 1 110 ? 21.199 10.305 -44.697 1.00 75.44 110 TYR A O 1
ATOM 899 N N . GLY A 1 111 ? 20.255 10.891 -42.752 1.00 75.69 111 GLY A N 1
ATOM 900 C CA . GLY A 1 111 ? 19.292 11.845 -43.308 1.00 75.69 111 GLY A CA 1
ATOM 901 C C . GLY A 1 111 ? 19.841 13.268 -43.457 1.00 75.69 111 GLY A C 1
ATOM 902 O O . GLY A 1 111 ? 19.172 14.126 -44.033 1.00 75.69 111 GLY A O 1
ATOM 903 N N . MET A 1 112 ? 21.039 13.548 -42.938 1.00 80.19 112 MET A N 1
ATOM 904 C CA . MET A 1 112 ? 21.683 14.850 -43.082 1.00 80.19 112 MET A CA 1
ATOM 905 C C . MET A 1 112 ? 22.281 15.016 -44.484 1.00 80.19 112 MET A C 1
ATOM 907 O O . MET A 1 112 ? 23.029 14.170 -44.960 1.00 80.19 112 MET A O 1
ATOM 911 N N . ASN A 1 113 ? 22.027 16.162 -45.122 1.00 68.81 113 ASN A N 1
ATOM 912 C CA . ASN A 1 113 ? 22.573 16.510 -46.443 1.00 68.81 113 ASN A CA 1
ATOM 913 C C . ASN A 1 113 ? 24.041 16.994 -46.387 1.00 68.81 113 ASN A C 1
ATOM 915 O O . ASN A 1 113 ? 24.410 17.931 -47.094 1.00 68.81 113 ASN A O 1
ATOM 919 N N . ILE A 1 114 ? 24.873 16.414 -45.518 1.00 66.69 114 ILE A N 1
ATOM 920 C CA . ILE A 1 114 ? 26.311 16.712 -45.445 1.00 66.69 114 ILE A CA 1
ATOM 921 C C . ILE A 1 114 ? 27.121 15.454 -45.753 1.00 66.69 114 ILE A C 1
ATOM 923 O O . ILE A 1 114 ? 26.737 14.352 -45.367 1.00 66.69 114 ILE A O 1
ATOM 927 N N . ASN A 1 115 ? 28.259 15.613 -46.431 1.00 63.81 115 ASN A N 1
ATOM 928 C CA . ASN A 1 115 ? 29.197 14.508 -46.609 1.00 63.81 115 ASN A CA 1
ATOM 929 C C . ASN A 1 115 ? 29.774 14.138 -45.237 1.00 63.81 115 ASN A C 1
ATOM 931 O O . ASN A 1 115 ? 30.443 14.951 -44.600 1.00 63.81 115 ASN A O 1
ATOM 935 N N . LEU A 1 116 ? 29.478 12.927 -44.762 1.00 64.31 116 LEU A N 1
ATOM 936 C CA . LEU A 1 116 ? 30.073 12.426 -43.530 1.00 64.31 116 LEU A CA 1
ATOM 937 C C . LEU A 1 116 ? 31.556 12.087 -43.762 1.00 64.31 116 LEU A C 1
ATOM 939 O O . LEU A 1 116 ? 31.866 11.412 -44.750 1.00 64.31 116 LEU A O 1
ATOM 943 N N . PRO A 1 117 ? 32.458 12.453 -42.832 1.00 57.44 117 PRO A N 1
ATOM 944 C CA . PRO A 1 117 ? 33.840 11.988 -42.869 1.00 57.44 117 PRO A CA 1
ATOM 945 C C . PRO A 1 117 ? 33.878 10.449 -42.793 1.00 57.44 117 PRO A C 1
ATOM 947 O O . PRO A 1 117 ? 33.363 9.848 -41.843 1.00 57.44 117 PRO A O 1
ATOM 950 N N . GLY A 1 118 ? 34.456 9.817 -43.823 1.00 56.81 118 GLY A N 1
ATOM 951 C CA . GLY A 1 118 ? 34.554 8.357 -44.005 1.00 56.81 118 GLY A CA 1
ATOM 952 C C . GLY A 1 118 ? 33.431 7.728 -44.838 1.00 56.81 118 GLY A C 1
ATOM 953 O O . GLY A 1 118 ? 33.337 6.498 -44.897 1.00 56.81 118 GLY A O 1
ATOM 954 N N . GLY A 1 119 ? 32.536 8.552 -45.398 1.00 58.47 119 GLY A N 1
ATOM 955 C CA . GLY A 1 119 ? 31.477 8.116 -46.302 1.00 58.47 119 GLY A CA 1
ATOM 956 C C . GLY A 1 119 ? 32.017 7.772 -47.693 1.00 58.47 119 GLY A C 1
ATOM 957 O O . GLY A 1 119 ? 33.186 7.991 -47.990 1.00 58.47 119 GLY A O 1
ATOM 958 N N . VAL A 1 120 ? 31.142 7.287 -48.578 1.00 55.69 120 VAL A N 1
ATOM 959 C CA . VAL A 1 120 ? 31.487 6.767 -49.921 1.00 55.69 120 VAL A CA 1
ATOM 960 C C . VAL A 1 120 ? 32.334 7.739 -50.777 1.00 55.69 120 VAL A C 1
ATOM 962 O O . VAL A 1 120 ? 33.049 7.293 -51.670 1.00 55.69 120 VAL A O 1
ATOM 965 N N . ASN A 1 121 ? 32.295 9.048 -50.488 1.00 53.94 121 ASN A N 1
ATOM 966 C CA . ASN A 1 121 ? 32.977 10.097 -51.257 1.00 53.94 121 ASN A CA 1
ATOM 967 C C . ASN A 1 121 ? 34.352 10.528 -50.699 1.00 53.94 121 ASN A C 1
ATOM 969 O O . ASN A 1 121 ? 35.173 11.021 -51.469 1.00 53.94 121 ASN A O 1
ATOM 973 N N . GLU A 1 122 ? 34.636 10.350 -49.403 1.00 54.72 122 GLU A N 1
ATOM 974 C CA . GLU A 1 122 ? 35.900 10.781 -48.779 1.00 54.72 122 GLU A CA 1
ATOM 975 C C . GLU A 1 122 ? 36.543 9.624 -48.007 1.00 54.72 122 GLU A C 1
ATOM 977 O O . GLU A 1 122 ? 36.046 9.164 -46.976 1.00 54.72 122 GLU A O 1
ATOM 982 N N . HIS A 1 123 ? 37.671 9.147 -48.538 1.00 50.12 123 HIS A N 1
ATOM 983 C CA . HIS A 1 123 ? 38.413 7.999 -48.033 1.00 50.12 123 HIS A CA 1
ATOM 984 C C . HIS A 1 123 ? 39.204 8.408 -46.790 1.00 50.12 123 HIS A C 1
ATOM 986 O O . HIS A 1 123 ? 40.327 8.893 -46.883 1.00 50.12 123 HIS A O 1
ATOM 992 N N . VAL A 1 124 ? 38.625 8.213 -45.610 1.00 50.78 124 VAL A N 1
ATOM 993 C CA . VAL A 1 124 ? 39.383 8.298 -44.359 1.00 50.78 124 VAL A CA 1
ATOM 994 C C . VAL A 1 124 ? 39.985 6.910 -44.117 1.00 50.78 124 VAL A C 1
ATOM 996 O O . VAL A 1 124 ? 39.268 5.941 -43.872 1.00 50.78 124 VAL A O 1
ATOM 999 N N . GLU A 1 125 ? 41.303 6.799 -44.274 1.00 51.22 125 GLU A N 1
ATOM 1000 C CA . GLU A 1 125 ? 42.051 5.559 -44.559 1.00 51.22 125 GLU A CA 1
ATOM 1001 C C . GLU A 1 125 ? 42.167 4.533 -43.408 1.00 51.22 125 GLU A C 1
ATOM 1003 O O . GLU A 1 125 ? 42.943 3.588 -43.510 1.00 51.22 125 GLU A O 1
ATOM 1008 N N . PHE A 1 126 ? 41.415 4.651 -42.309 1.00 54.97 126 PHE A N 1
ATOM 1009 C CA . PHE A 1 126 ? 41.644 3.777 -41.147 1.00 54.97 126 PHE A CA 1
ATOM 1010 C C . PHE A 1 126 ? 41.006 2.372 -41.269 1.00 54.97 126 PHE A C 1
ATOM 1012 O O . PHE A 1 126 ? 41.595 1.408 -40.791 1.00 54.97 126 PHE A O 1
ATOM 1019 N N . LEU A 1 127 ? 39.836 2.218 -41.917 1.00 52.56 127 LEU A N 1
ATOM 1020 C CA . LEU A 1 127 ? 39.091 0.936 -42.019 1.00 52.56 127 LEU A CA 1
ATOM 1021 C C . LEU A 1 127 ? 38.420 0.688 -43.397 1.00 52.56 127 LEU A C 1
ATOM 1023 O O . LEU A 1 127 ? 37.646 -0.258 -43.551 1.00 52.56 127 LEU A O 1
ATOM 1027 N N . GLY A 1 128 ? 38.718 1.502 -44.418 1.00 61.31 128 GLY A N 1
ATOM 1028 C CA . GLY A 1 128 ? 38.172 1.371 -45.781 1.00 61.31 128 GLY A CA 1
ATOM 1029 C C . GLY A 1 128 ? 36.862 2.149 -46.040 1.00 61.31 128 GLY A C 1
ATOM 1030 O O . GLY A 1 128 ? 36.452 2.962 -45.209 1.00 61.31 128 GLY A O 1
ATOM 1031 N N . PRO A 1 129 ? 36.171 1.919 -47.178 1.00 61.78 129 PRO A N 1
ATOM 1032 C CA . PRO A 1 129 ? 35.018 2.723 -47.633 1.00 61.78 129 PRO A CA 1
ATOM 1033 C C . PRO A 1 129 ? 33.756 2.626 -46.752 1.00 61.78 129 PRO A C 1
ATOM 1035 O O . PRO A 1 129 ? 32.786 3.344 -46.978 1.00 61.78 129 PRO A O 1
ATOM 1038 N N . TYR A 1 130 ? 33.757 1.753 -45.738 1.00 65.94 130 TYR A N 1
ATOM 1039 C CA . TYR A 1 130 ? 32.647 1.557 -44.797 1.00 65.94 130 TYR A CA 1
ATOM 1040 C C . TYR A 1 130 ? 32.957 2.067 -43.380 1.00 65.94 130 TYR A C 1
ATOM 1042 O O . TYR A 1 130 ? 32.219 1.763 -42.440 1.00 65.94 130 TYR A O 1
ATOM 1050 N N . THR A 1 131 ? 34.035 2.841 -43.208 1.00 68.75 131 THR A N 1
ATOM 1051 C CA . THR A 1 131 ? 34.507 3.296 -41.890 1.00 68.75 131 THR A CA 1
ATOM 1052 C C . THR A 1 131 ? 33.426 4.061 -41.119 1.00 68.75 131 THR A C 1
ATOM 1054 O O . THR A 1 131 ? 33.197 3.752 -39.949 1.00 68.75 131 THR A O 1
ATOM 1057 N N . SER A 1 132 ? 32.687 4.984 -41.751 1.00 69.12 132 SER A N 1
ATOM 1058 C CA . SER A 1 132 ? 31.598 5.708 -41.065 1.00 69.12 132 SER A CA 1
ATOM 1059 C C . SER A 1 132 ? 30.459 4.793 -40.632 1.00 69.12 132 SER A C 1
ATOM 1061 O O . SER A 1 132 ? 29.924 4.959 -39.541 1.00 69.12 132 SER A O 1
ATOM 1063 N N . PHE A 1 133 ? 30.099 3.810 -41.462 1.00 70.19 133 PHE A N 1
ATOM 1064 C CA . PHE A 1 133 ? 29.006 2.886 -41.163 1.00 70.19 133 PHE A CA 1
ATOM 1065 C C . PHE A 1 133 ? 29.341 2.005 -39.956 1.00 70.19 133 PHE A C 1
ATOM 1067 O O . PHE A 1 133 ? 28.540 1.879 -39.029 1.00 70.19 133 PHE A O 1
ATOM 1074 N N . ILE A 1 134 ? 30.562 1.460 -39.926 1.00 76.12 134 ILE A N 1
ATOM 1075 C CA . ILE A 1 134 ? 31.057 0.636 -38.817 1.00 76.12 134 ILE A CA 1
ATOM 1076 C C . ILE A 1 134 ? 31.148 1.462 -37.528 1.00 76.12 134 ILE A C 1
ATOM 1078 O O . ILE A 1 134 ? 30.706 0.998 -36.476 1.00 76.12 134 ILE A O 1
ATOM 1082 N N . LEU A 1 135 ? 31.671 2.691 -37.602 1.00 76.50 135 LEU A N 1
ATOM 1083 C CA . LEU A 1 135 ? 31.836 3.565 -36.439 1.00 76.50 135 LEU A CA 1
ATOM 1084 C C . LEU A 1 135 ? 30.485 3.988 -35.849 1.00 76.50 135 LEU A C 1
ATOM 1086 O O . LEU A 1 135 ? 30.314 3.942 -34.632 1.00 76.50 135 LEU A O 1
ATOM 1090 N N . ILE A 1 136 ? 29.506 4.323 -36.694 1.00 75.19 136 ILE A N 1
ATOM 1091 C CA . ILE A 1 136 ? 28.149 4.677 -36.259 1.00 75.19 136 ILE A CA 1
ATOM 1092 C C . ILE A 1 136 ? 27.441 3.466 -35.643 1.00 75.19 136 ILE A C 1
ATOM 1094 O O . ILE A 1 136 ? 26.816 3.612 -34.594 1.00 75.19 136 ILE A O 1
ATOM 1098 N N . ILE A 1 137 ? 27.561 2.266 -36.225 1.00 78.94 137 ILE A N 1
ATOM 1099 C CA . ILE A 1 137 ? 26.990 1.050 -35.625 1.00 78.94 137 ILE A CA 1
ATOM 1100 C C . ILE A 1 137 ? 27.617 0.767 -34.263 1.00 78.94 137 ILE A C 1
ATOM 1102 O O . ILE A 1 137 ? 26.883 0.509 -33.310 1.00 78.94 137 ILE A O 1
ATOM 1106 N N . PHE A 1 138 ? 28.941 0.849 -34.129 1.00 81.88 138 PHE A N 1
ATOM 1107 C CA . PHE A 1 138 ? 29.598 0.627 -32.839 1.00 81.88 138 PHE A CA 1
ATOM 1108 C C . PHE A 1 138 ? 29.182 1.679 -31.804 1.00 81.88 138 PHE A C 1
ATOM 1110 O O . PHE A 1 138 ? 28.780 1.322 -30.695 1.00 81.88 138 PHE A O 1
ATOM 1117 N N . ALA A 1 139 ? 29.193 2.961 -32.178 1.00 80.31 139 ALA A N 1
ATOM 1118 C CA . ALA A 1 139 ? 28.774 4.063 -31.312 1.00 80.31 139 ALA A CA 1
ATOM 1119 C C . ALA A 1 139 ? 27.294 3.966 -30.899 1.00 80.31 139 ALA A C 1
ATOM 1121 O O . ALA A 1 139 ? 26.937 4.364 -29.795 1.00 80.31 139 ALA A O 1
ATOM 1122 N N . SER A 1 140 ? 26.447 3.407 -31.765 1.00 75.50 140 SER A N 1
ATOM 1123 C CA . SER A 1 140 ? 25.015 3.184 -31.538 1.00 75.50 140 SER A CA 1
ATOM 1124 C C . SER A 1 140 ? 24.746 1.927 -30.692 1.00 75.50 140 SER A C 1
ATOM 1126 O O . SER A 1 140 ? 23.890 1.931 -29.811 1.00 75.50 140 SER A O 1
ATOM 1128 N N . THR A 1 141 ? 25.535 0.864 -30.867 1.00 80.19 141 THR A N 1
ATOM 1129 C CA . THR A 1 141 ? 25.337 -0.423 -30.174 1.00 80.19 141 THR A CA 1
ATOM 1130 C C . THR A 1 141 ? 25.892 -0.420 -28.744 1.00 80.19 141 THR A C 1
ATOM 1132 O O . THR A 1 141 ? 25.313 -1.056 -27.862 1.00 80.19 141 THR A O 1
ATOM 1135 N N . ILE A 1 142 ? 26.979 0.314 -28.469 1.00 83.94 142 ILE A N 1
ATOM 1136 C CA . ILE A 1 142 ? 27.606 0.375 -27.133 1.00 83.94 142 ILE A CA 1
ATOM 1137 C C . ILE A 1 142 ? 26.638 0.890 -26.040 1.00 83.94 142 ILE A C 1
ATOM 1139 O O . ILE A 1 142 ? 26.504 0.214 -25.015 1.00 83.94 142 ILE A O 1
ATOM 1143 N N . PRO A 1 143 ? 25.924 2.022 -26.217 1.00 80.31 143 PRO A N 1
ATOM 1144 C CA . PRO A 1 143 ? 24.964 2.522 -25.230 1.00 80.31 143 PRO A CA 1
ATOM 1145 C C . PRO A 1 143 ? 23.808 1.551 -24.979 1.00 80.31 143 PRO A C 1
ATOM 1147 O O . PRO A 1 143 ? 23.378 1.390 -23.837 1.00 80.31 143 PRO A O 1
ATOM 1150 N N . VAL A 1 144 ? 23.340 0.863 -26.028 1.00 80.69 144 VAL A N 1
ATOM 1151 C CA . VAL A 1 144 ? 22.285 -0.161 -25.927 1.00 80.69 144 VAL A CA 1
ATOM 1152 C C . VAL A 1 144 ? 22.757 -1.333 -25.094 1.00 80.69 144 VAL A C 1
ATOM 1154 O O . VAL A 1 144 ? 22.051 -1.755 -24.185 1.00 80.69 144 VAL A O 1
ATOM 1157 N N . ALA A 1 145 ? 23.954 -1.847 -25.377 1.00 83.69 145 ALA A N 1
ATOM 1158 C CA . ALA A 1 145 ? 24.524 -2.968 -24.644 1.00 83.69 145 ALA A CA 1
ATOM 1159 C C . ALA A 1 145 ? 24.743 -2.615 -23.163 1.00 83.69 145 ALA A C 1
ATOM 1161 O O . ALA A 1 145 ? 24.378 -3.397 -22.285 1.00 83.69 145 ALA A O 1
ATOM 1162 N N . LEU A 1 146 ? 25.261 -1.415 -22.875 1.00 84.50 146 LEU A N 1
ATOM 1163 C CA . LEU A 1 146 ? 25.427 -0.909 -21.509 1.00 84.50 146 LEU A CA 1
ATOM 1164 C C . LEU A 1 146 ? 24.091 -0.800 -20.770 1.00 84.50 146 LEU A C 1
ATOM 1166 O O . LEU A 1 146 ? 23.970 -1.302 -19.650 1.00 84.50 146 LEU A O 1
ATOM 1170 N N . MET A 1 147 ? 23.075 -0.195 -21.393 1.00 79.00 147 MET A N 1
ATOM 1171 C CA . MET A 1 147 ? 21.749 -0.092 -20.782 1.00 79.00 147 MET A CA 1
ATOM 1172 C C . MET A 1 147 ? 21.072 -1.453 -20.623 1.00 79.00 147 MET A C 1
ATOM 1174 O O . MET A 1 147 ? 20.452 -1.701 -19.594 1.00 79.00 147 MET A O 1
ATOM 1178 N N . PHE A 1 148 ? 21.228 -2.366 -21.579 1.00 80.44 148 PHE A N 1
ATOM 1179 C CA . PHE A 1 148 ? 20.684 -3.718 -21.481 1.00 80.44 148 PHE A CA 1
ATOM 1180 C C . PHE A 1 148 ? 21.289 -4.490 -20.300 1.00 80.44 148 PHE A C 1
ATOM 1182 O O . PHE A 1 148 ? 20.560 -5.104 -19.518 1.00 80.44 148 PHE A O 1
ATOM 1189 N N . ILE A 1 149 ? 22.611 -4.408 -20.111 1.00 83.81 149 ILE A N 1
ATOM 1190 C CA . ILE A 1 149 ? 23.297 -5.000 -18.951 1.00 83.81 149 ILE A CA 1
ATOM 1191 C C . ILE A 1 149 ? 22.808 -4.355 -17.648 1.00 83.81 149 ILE A C 1
ATOM 1193 O O . ILE A 1 149 ? 22.562 -5.061 -16.667 1.00 83.81 149 ILE A O 1
ATOM 1197 N N . TYR A 1 150 ? 22.624 -3.033 -17.638 1.00 81.62 150 TYR A N 1
ATOM 1198 C CA . TYR A 1 150 ? 22.110 -2.304 -16.481 1.00 81.62 150 TYR A CA 1
ATOM 1199 C C . TYR A 1 150 ? 20.685 -2.745 -16.112 1.00 81.62 150 TYR A C 1
ATOM 1201 O O . TYR A 1 150 ? 20.444 -3.128 -14.968 1.00 81.62 150 TYR A O 1
ATOM 1209 N N . PHE A 1 151 ? 19.765 -2.818 -17.078 1.00 78.38 151 PHE A N 1
ATOM 1210 C CA . PHE A 1 151 ? 18.395 -3.296 -16.850 1.00 78.38 151 PHE A CA 1
ATOM 1211 C C . PHE A 1 151 ? 18.335 -4.761 -16.414 1.00 78.38 151 PHE A C 1
ATOM 1213 O O . PHE A 1 151 ? 17.501 -5.122 -15.580 1.00 78.38 151 PHE A O 1
ATOM 1220 N N . LYS A 1 152 ? 19.247 -5.604 -16.914 1.00 77.50 152 LYS A N 1
ATOM 1221 C CA . LYS A 1 152 ? 19.383 -6.988 -16.445 1.00 77.50 152 LYS A CA 1
ATOM 1222 C C . LYS A 1 152 ? 19.852 -7.046 -14.989 1.00 77.50 152 LYS A C 1
ATOM 1224 O O . LYS A 1 152 ? 19.317 -7.836 -14.218 1.00 77.50 152 LYS A O 1
ATOM 1229 N N . LYS A 1 153 ? 20.805 -6.196 -14.590 1.00 78.31 153 LYS A N 1
ATOM 1230 C CA . LYS A 1 153 ? 21.290 -6.111 -13.201 1.00 78.31 153 LYS A CA 1
ATOM 1231 C C . LYS A 1 153 ? 20.222 -5.579 -12.239 1.00 78.31 153 LYS A C 1
ATOM 1233 O O . LYS A 1 153 ? 20.184 -6.009 -11.093 1.00 78.31 153 LYS A O 1
ATOM 1238 N N . LEU A 1 154 ? 19.349 -4.688 -12.707 1.00 73.31 154 LEU A N 1
ATOM 1239 C CA . LEU A 1 154 ? 18.200 -4.199 -11.940 1.00 73.31 154 LEU A CA 1
ATOM 1240 C C . LEU A 1 154 ? 17.040 -5.203 -11.829 1.00 73.31 154 LEU A C 1
ATOM 1242 O O . LEU A 1 154 ? 16.063 -4.910 -11.146 1.00 73.31 154 LEU A O 1
ATOM 1246 N N . GLY A 1 155 ? 17.117 -6.368 -12.483 1.00 71.50 155 GLY A N 1
ATOM 1247 C CA . GLY A 1 155 ? 16.070 -7.393 -12.410 1.00 71.50 155 GLY A CA 1
ATOM 1248 C C . GLY A 1 155 ? 14.793 -7.052 -13.185 1.00 71.50 155 GLY A C 1
ATOM 1249 O O . GLY A 1 155 ? 13.809 -7.772 -13.086 1.00 71.50 155 GLY A O 1
ATOM 1250 N N . TRP A 1 156 ? 14.790 -5.986 -13.992 1.00 68.25 156 TRP A N 1
ATOM 1251 C CA . TRP A 1 156 ? 13.598 -5.552 -14.738 1.00 68.25 156 TRP A CA 1
ATOM 1252 C C . TRP A 1 156 ? 13.231 -6.491 -15.893 1.00 68.25 156 TRP A C 1
ATOM 1254 O O . TRP A 1 156 ? 12.075 -6.549 -16.300 1.00 68.25 156 TRP A O 1
ATOM 1264 N N . ILE A 1 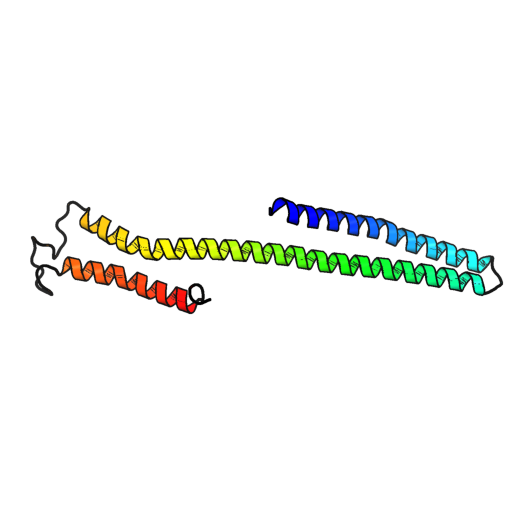157 ? 14.225 -7.203 -16.431 1.00 63.06 157 ILE A N 1
ATOM 1265 C CA . ILE A 1 157 ? 14.090 -8.101 -17.591 1.00 63.06 157 ILE A CA 1
ATOM 1266 C C . ILE A 1 157 ? 14.121 -9.581 -17.175 1.00 63.06 157 ILE A C 1
ATOM 1268 O O . ILE A 1 157 ? 13.719 -10.440 -17.951 1.00 63.06 157 ILE A O 1
ATOM 1272 N N . ASN A 1 158 ? 14.578 -9.888 -15.958 1.00 52.00 158 ASN A N 1
ATOM 1273 C CA . ASN A 1 158 ? 14.676 -11.257 -15.462 1.00 52.00 158 ASN A CA 1
ATOM 1274 C C . ASN A 1 158 ? 13.783 -11.418 -14.229 1.00 52.00 158 ASN A C 1
ATOM 1276 O O . ASN A 1 158 ? 14.272 -11.396 -13.101 1.00 52.00 158 ASN A O 1
ATOM 1280 N N . ASN A 1 159 ? 12.480 -11.525 -14.480 1.00 45.00 159 ASN A N 1
ATOM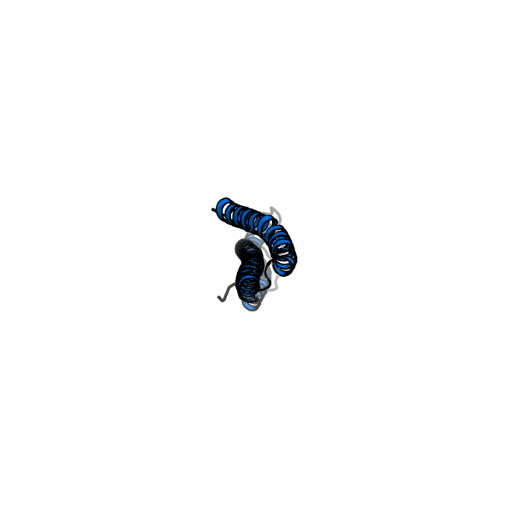 1281 C CA . ASN A 1 159 ? 11.500 -12.067 -13.547 1.00 45.00 159 ASN A CA 1
ATOM 1282 C C . ASN A 1 159 ? 10.486 -12.894 -14.336 1.00 45.00 159 ASN A C 1
ATOM 1284 O O . ASN A 1 159 ? 9.938 -12.336 -15.316 1.00 45.00 159 ASN A O 1
#

pLDDT: mean 81.57, std 13.0, range [45.0, 96.75]

Radius of gyration: 35.87 Å; chains: 1; bounding box: 72×29×99 Å